Protein AF-A0A962JWE9-F1 (afdb_monomer_lite)

Secondary structure (DSSP, 8-state):
-PPPHHHHHHHHHHHHHHHHTT---------------GGG----TT--TTSS---SEEEEEEE---TT---EEEEEEEEEE-TTSHHHHTT--TT-

Structure (mmCIF, N/CA/C/O backbone):
data_AF-A0A962JWE9-F1
#
_entry.id   AF-A0A962JWE9-F1
#
loop_
_atom_site.group_PDB
_atom_site.id
_atom_site.type_symbol
_atom_site.label_atom_id
_atom_site.label_alt_id
_atom_site.label_comp_id
_atom_site.label_asym_id
_atom_site.label_entity_id
_atom_site.label_seq_id
_atom_site.pdbx_PDB_ins_code
_atom_site.Cartn_x
_atom_site.Cartn_y
_atom_site.Cartn_z
_atom_site.occupancy
_atom_site.B_iso_or_equiv
_atom_site.auth_seq_id
_atom_site.auth_comp_id
_atom_site.auth_asym_id
_atom_site.auth_atom_id
_atom_site.pdbx_PDB_model_num
ATOM 1 N N . MET A 1 1 ? -12.999 -2.633 65.461 1.00 50.31 1 MET A N 1
ATOM 2 C CA . MET A 1 1 ? -12.408 -3.667 64.579 1.00 50.31 1 MET A CA 1
ATOM 3 C C . MET A 1 1 ? -11.434 -2.975 63.627 1.00 50.31 1 MET A C 1
ATOM 5 O O . MET A 1 1 ? -11.865 -2.118 62.869 1.00 50.31 1 MET A O 1
ATOM 9 N N . LYS A 1 2 ? -10.120 -3.224 63.746 1.00 54.03 2 LYS A N 1
ATOM 10 C CA . LYS A 1 2 ? -9.085 -2.610 62.887 1.00 54.03 2 LYS A CA 1
ATOM 11 C C . LYS A 1 2 ? -8.938 -3.465 61.617 1.00 54.03 2 LYS A C 1
ATOM 13 O O . LYS A 1 2 ? -8.748 -4.669 61.763 1.00 54.03 2 LYS A O 1
ATOM 18 N N . PRO A 1 3 ? -9.036 -2.901 60.401 1.00 61.16 3 PRO A N 1
ATOM 19 C CA . PRO A 1 3 ? -8.882 -3.686 59.180 1.00 61.16 3 PRO A CA 1
ATOM 20 C C . PRO A 1 3 ? -7.443 -4.202 59.058 1.00 61.16 3 PRO A C 1
ATOM 22 O O . PRO A 1 3 ? -6.489 -3.454 59.286 1.00 61.16 3 PRO A O 1
ATOM 25 N N . HIS A 1 4 ? -7.298 -5.483 58.710 1.00 67.81 4 HIS A N 1
ATOM 26 C CA . HIS A 1 4 ? -6.002 -6.138 58.547 1.00 67.81 4 HIS A CA 1
ATOM 27 C C . HIS A 1 4 ? -5.187 -5.493 57.407 1.00 67.81 4 HIS A C 1
ATOM 29 O O . HIS A 1 4 ? -5.750 -5.135 56.369 1.00 67.81 4 HIS A O 1
ATOM 35 N N . PRO A 1 5 ? -3.857 -5.357 57.565 1.00 72.62 5 PRO A N 1
ATOM 36 C CA . PRO A 1 5 ? -2.992 -4.686 56.588 1.00 72.62 5 PRO A CA 1
ATOM 37 C C . PRO A 1 5 ? -2.999 -5.372 55.212 1.00 72.62 5 PRO A C 1
ATOM 39 O O . PRO A 1 5 ? -2.873 -4.705 54.188 1.00 72.62 5 PRO A O 1
ATOM 42 N N . THR A 1 6 ? -3.241 -6.683 55.176 1.00 73.25 6 THR A N 1
ATOM 43 C CA . THR A 1 6 ? -3.365 -7.490 53.953 1.00 73.25 6 THR A CA 1
ATOM 44 C C . THR A 1 6 ? -4.586 -7.115 53.112 1.00 73.25 6 THR A C 1
ATOM 46 O O . THR A 1 6 ? -4.492 -7.050 51.889 1.00 73.25 6 THR A O 1
ATOM 49 N N . ALA A 1 7 ? -5.713 -6.781 53.747 1.00 76.50 7 ALA A N 1
ATOM 50 C CA . ALA A 1 7 ? -6.926 -6.360 53.047 1.00 76.50 7 ALA A CA 1
ATOM 51 C C . ALA A 1 7 ? -6.751 -4.994 52.363 1.00 76.50 7 ALA A C 1
ATOM 53 O O . ALA A 1 7 ? -7.278 -4.768 51.276 1.00 76.50 7 ALA A O 1
ATOM 54 N N . ARG A 1 8 ? -5.964 -4.093 52.968 1.00 77.50 8 ARG A N 1
ATOM 55 C CA . ARG A 1 8 ? -5.652 -2.775 52.391 1.00 77.50 8 ARG A CA 1
ATOM 56 C C . ARG A 1 8 ? -4.750 -2.887 51.167 1.00 77.50 8 ARG A C 1
ATOM 58 O O . ARG A 1 8 ? -5.007 -2.217 50.174 1.00 77.50 8 ARG A O 1
ATOM 65 N N . LEU A 1 9 ? -3.740 -3.756 51.228 1.00 83.69 9 LEU A N 1
ATOM 66 C CA . LEU A 1 9 ? -2.838 -4.009 50.104 1.00 83.69 9 LEU A CA 1
ATOM 67 C C . LEU A 1 9 ? -3.593 -4.616 48.914 1.00 83.69 9 LEU A C 1
ATOM 69 O O . LEU A 1 9 ? -3.435 -4.157 47.789 1.00 83.69 9 LEU A O 1
ATOM 73 N N . CYS A 1 10 ? -4.463 -5.596 49.179 1.00 83.88 10 CYS A N 1
ATOM 74 C CA . CYS A 1 10 ? -5.263 -6.252 48.145 1.00 83.88 10 CYS A CA 1
ATOM 75 C C . CYS A 1 10 ? -6.223 -5.265 47.453 1.00 83.88 10 CYS A C 1
ATOM 77 O O . CYS A 1 10 ? -6.324 -5.236 46.229 1.00 83.88 10 CYS A O 1
ATOM 79 N N . CYS A 1 11 ? -6.860 -4.387 48.234 1.00 84.88 11 CYS A N 1
ATOM 80 C CA . CYS A 1 11 ? -7.755 -3.355 47.710 1.00 84.88 11 CYS A CA 1
ATOM 81 C C . CYS A 1 11 ? -7.008 -2.322 46.843 1.00 84.88 11 CYS A C 1
ATOM 83 O O . CYS A 1 11 ? -7.493 -1.941 45.780 1.00 84.88 11 CYS A O 1
ATOM 85 N N . LEU A 1 12 ? -5.799 -1.915 47.251 1.00 86.94 12 LEU A N 1
ATOM 86 C CA . LEU A 1 12 ? -4.964 -0.984 46.483 1.00 86.94 12 LEU A CA 1
ATOM 87 C C . LEU A 1 12 ? -4.544 -1.573 45.125 1.00 86.94 12 LEU A C 1
ATOM 89 O O . LEU A 1 12 ? -4.520 -0.870 44.117 1.00 86.94 12 LEU A O 1
ATOM 93 N N . LEU A 1 13 ? -4.241 -2.872 45.103 1.00 87.19 13 LEU A N 1
ATOM 94 C CA . LEU A 1 13 ? -3.791 -3.594 43.913 1.00 87.19 13 LEU A CA 1
ATOM 95 C C . LEU A 1 13 ? -4.929 -3.772 42.895 1.00 87.19 13 LEU A C 1
ATOM 97 O O . LEU A 1 13 ? -4.723 -3.580 41.698 1.00 87.19 13 LEU A O 1
ATOM 101 N N . LEU A 1 14 ? -6.147 -4.040 43.378 1.00 86.31 14 LEU A N 1
ATOM 102 C CA . LEU A 1 14 ? -7.363 -4.069 42.557 1.00 86.31 14 LEU A CA 1
ATOM 103 C C . LEU A 1 14 ? -7.685 -2.693 41.955 1.00 86.31 14 LEU A C 1
ATOM 105 O O . LEU A 1 14 ? -8.037 -2.602 40.779 1.00 86.31 14 LEU A O 1
ATOM 109 N N . LEU A 1 15 ? -7.508 -1.618 42.730 1.00 85.88 15 LEU A N 1
ATOM 110 C CA . LEU A 1 15 ? -7.705 -0.253 42.240 1.00 85.88 15 LEU A CA 1
ATOM 111 C C . LEU A 1 15 ? -6.695 0.097 41.135 1.00 85.88 15 LEU A C 1
ATOM 113 O O . LEU A 1 15 ? -7.077 0.629 40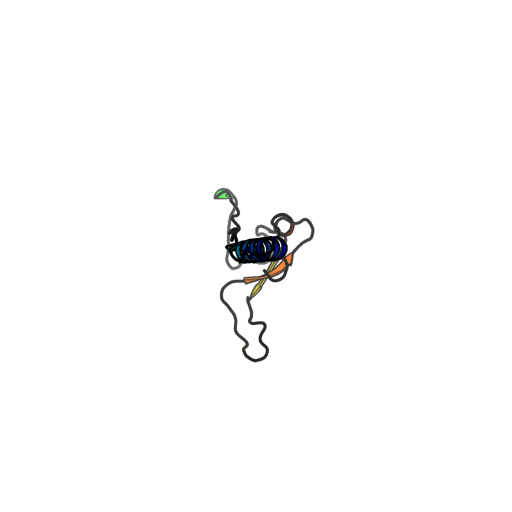.096 1.00 85.88 15 LEU A O 1
ATOM 117 N N . ALA A 1 16 ? -5.420 -0.254 41.326 1.00 84.38 16 ALA A N 1
ATOM 118 C CA . ALA A 1 16 ? -4.368 -0.014 40.340 1.00 84.38 16 ALA A CA 1
ATOM 119 C C . ALA A 1 16 ? -4.615 -0.776 39.026 1.00 84.38 16 ALA A C 1
ATOM 121 O O . ALA A 1 16 ? -4.447 -0.203 37.951 1.00 84.38 16 ALA A O 1
ATOM 122 N N . ALA A 1 17 ? -5.080 -2.029 39.101 1.00 83.31 17 ALA A N 1
ATOM 123 C CA . ALA A 1 17 ? -5.418 -2.833 37.926 1.00 83.31 17 ALA A CA 1
ATOM 124 C C . ALA A 1 17 ? -6.543 -2.206 37.079 1.00 83.31 17 ALA A C 1
ATOM 126 O O . ALA A 1 17 ? -6.474 -2.232 35.853 1.00 83.31 17 ALA A O 1
ATOM 127 N N . SER A 1 18 ? -7.540 -1.583 37.719 1.00 80.69 18 SER A N 1
ATOM 128 C CA . SER A 1 18 ? -8.658 -0.932 37.016 1.00 80.69 18 SER A CA 1
ATOM 129 C C . SER A 1 18 ? -8.259 0.326 36.229 1.00 80.69 18 SER A C 1
ATOM 131 O O . SER A 1 18 ? -8.898 0.666 35.234 1.00 80.69 18 SER A O 1
ATOM 133 N N . LEU A 1 19 ? -7.169 0.996 36.625 1.00 77.12 19 LEU A N 1
ATOM 134 C CA . LEU A 1 19 ? -6.666 2.192 35.941 1.00 77.12 19 LEU A CA 1
ATOM 135 C C . LEU A 1 19 ? -5.949 1.856 34.623 1.00 77.12 19 LEU A C 1
ATOM 137 O O . LEU A 1 19 ? -5.957 2.667 33.701 1.00 77.12 19 LEU A O 1
ATOM 141 N N . LEU A 1 20 ? -5.373 0.654 34.503 1.00 77.12 20 LEU A N 1
ATOM 142 C CA . LEU A 1 20 ? -4.699 0.189 33.282 1.00 77.12 20 LEU A CA 1
ATOM 143 C C . LEU A 1 20 ? -5.685 -0.110 32.140 1.00 77.12 20 LEU A C 1
ATOM 145 O O . LEU A 1 20 ? -5.337 0.045 30.973 1.00 77.12 20 LEU A O 1
ATOM 149 N N . SER A 1 21 ? -6.924 -0.493 32.461 1.00 71.56 21 SER A N 1
ATOM 150 C CA . SER A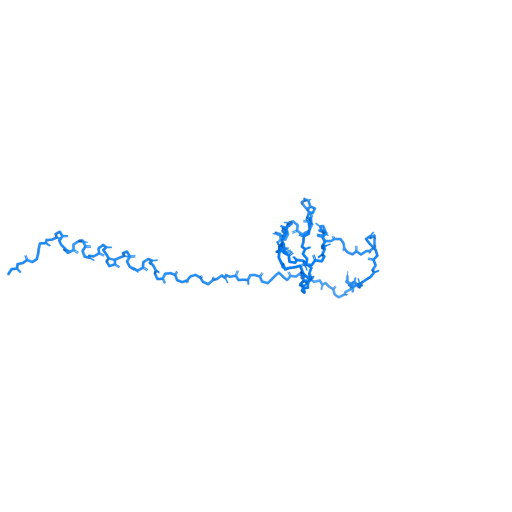 1 21 ? -7.975 -0.794 31.476 1.00 71.56 21 SER A CA 1
ATOM 151 C C . SER A 1 21 ? -8.634 0.439 30.842 1.00 71.56 21 SER A C 1
ATOM 153 O O . SER A 1 21 ? -9.417 0.288 29.910 1.00 71.56 21 SER A O 1
ATOM 155 N N . CYS A 1 22 ? -8.319 1.650 31.309 1.00 69.56 22 CYS A N 1
ATOM 156 C CA . CYS A 1 22 ? -8.896 2.900 30.796 1.00 69.56 22 CYS A CA 1
ATOM 157 C C . CYS A 1 22 ? -8.038 3.586 29.719 1.00 69.56 22 CYS A C 1
ATOM 159 O O . CYS A 1 22 ? -8.327 4.720 29.334 1.00 69.56 22 CYS A O 1
ATOM 161 N N . VAL A 1 23 ? -6.987 2.931 29.220 1.00 78.06 23 VAL A N 1
ATOM 162 C CA . VAL A 1 23 ? -6.228 3.440 28.072 1.00 78.06 23 VAL A CA 1
ATOM 163 C C . VAL A 1 23 ? -7.067 3.271 26.805 1.00 78.06 23 VAL A C 1
ATOM 165 O O . VAL A 1 23 ? -7.143 2.199 26.212 1.00 78.06 23 VAL A O 1
ATOM 168 N N . SER A 1 24 ? -7.712 4.361 26.393 1.00 75.50 24 SER A N 1
ATOM 169 C CA . SER A 1 24 ? -8.280 4.504 25.055 1.00 75.50 24 SER A CA 1
ATOM 170 C C . SER A 1 24 ? -7.166 4.961 24.121 1.00 75.50 24 SER A C 1
ATOM 172 O O . SER A 1 24 ? -6.673 6.083 24.234 1.00 75.50 24 SER A O 1
ATOM 174 N N . SER A 1 25 ? -6.712 4.072 23.243 1.00 74.12 25 SER A N 1
ATOM 175 C CA . SER A 1 25 ? -5.802 4.433 22.156 1.00 74.12 25 SER A CA 1
ATOM 176 C C . SER A 1 25 ? -6.626 4.633 20.893 1.00 74.12 25 SER A C 1
ATOM 178 O O . SER A 1 25 ? -7.171 3.671 20.355 1.00 74.12 25 SER A O 1
ATOM 180 N N . GLU A 1 26 ? -6.731 5.871 20.416 1.00 76.19 26 GLU A N 1
ATOM 181 C CA . GLU A 1 26 ? -7.276 6.119 19.083 1.00 76.19 26 GLU A CA 1
ATOM 182 C C . GLU A 1 26 ? -6.255 5.676 18.020 1.00 76.19 26 GLU A C 1
ATOM 184 O O . GLU A 1 26 ? -5.054 5.942 18.168 1.00 76.19 26 GLU A O 1
ATOM 189 N N . PRO A 1 27 ? -6.688 5.000 16.940 1.00 65.31 27 PRO A N 1
ATOM 190 C CA . PRO A 1 27 ? -5.797 4.657 15.845 1.00 65.31 27 PRO A CA 1
ATOM 191 C C . PRO A 1 27 ? -5.299 5.944 15.186 1.00 65.31 27 PRO A C 1
ATOM 193 O O . PRO A 1 27 ? -6.079 6.715 14.629 1.00 65.31 27 PRO A O 1
ATOM 196 N N . ARG A 1 28 ? -3.985 6.178 15.215 1.00 71.12 28 ARG A N 1
ATOM 197 C CA . ARG A 1 28 ? -3.378 7.270 14.455 1.00 71.12 28 ARG A CA 1
ATOM 198 C C . ARG A 1 28 ? -3.397 6.904 12.973 1.00 71.12 28 ARG A C 1
ATOM 200 O O . ARG A 1 28 ? -2.525 6.182 12.497 1.00 71.12 28 ARG A O 1
ATOM 207 N N . THR A 1 29 ? -4.387 7.402 12.245 1.00 60.09 29 THR A N 1
ATOM 208 C CA . THR A 1 29 ? -4.469 7.276 10.789 1.00 60.09 29 THR A CA 1
ATOM 209 C C . THR A 1 29 ? -3.491 8.250 10.134 1.00 60.09 29 THR A C 1
ATOM 211 O O . THR A 1 29 ? -3.693 9.462 10.095 1.00 60.09 29 THR A O 1
ATOM 214 N N . LEU A 1 30 ? -2.375 7.718 9.639 1.00 60.44 30 LEU A N 1
ATOM 215 C CA . LEU A 1 30 ? -1.471 8.447 8.756 1.00 60.44 30 LEU A CA 1
ATOM 216 C C . LEU A 1 30 ? -2.086 8.425 7.358 1.00 60.44 30 LEU A C 1
ATOM 218 O O . LEU A 1 30 ? -2.082 7.389 6.703 1.00 60.44 30 LEU A O 1
ATOM 222 N N . VAL A 1 31 ? -2.641 9.554 6.913 1.00 63.94 31 VAL A N 1
ATOM 223 C CA . VAL A 1 31 ? -3.039 9.708 5.510 1.00 63.94 31 VAL A CA 1
ATOM 224 C C . VAL A 1 31 ? -1.750 9.727 4.684 1.00 63.94 31 VAL A C 1
ATOM 226 O O . VAL A 1 31 ? -0.933 10.633 4.887 1.00 63.94 31 VAL A O 1
ATOM 229 N N . PRO A 1 32 ? -1.513 8.748 3.793 1.00 55.09 32 PRO A N 1
ATOM 230 C CA . PRO A 1 32 ? -0.329 8.765 2.953 1.00 55.09 32 PRO A CA 1
ATOM 231 C C . PRO A 1 32 ? -0.409 9.997 2.049 1.00 55.09 32 PRO A C 1
ATOM 233 O O . PRO A 1 32 ? -1.330 10.138 1.248 1.00 55.09 32 PRO A O 1
ATOM 236 N N . SER A 1 33 ? 0.541 10.917 2.208 1.00 69.50 33 SER A N 1
ATOM 237 C CA . SER A 1 33 ? 0.683 12.072 1.326 1.00 69.50 33 SER A CA 1
ATOM 238 C C . SER A 1 33 ? 1.983 11.931 0.553 1.00 69.50 33 SER A C 1
ATOM 240 O O . SER A 1 33 ? 3.041 11.672 1.122 1.00 69.50 33 SER A O 1
ATOM 242 N N . ILE A 1 34 ? 1.884 12.060 -0.764 1.00 65.12 34 ILE A N 1
ATOM 243 C CA . ILE A 1 34 ? 3.032 12.093 -1.660 1.00 65.12 34 ILE A CA 1
ATOM 244 C C . ILE A 1 34 ? 3.060 13.509 -2.228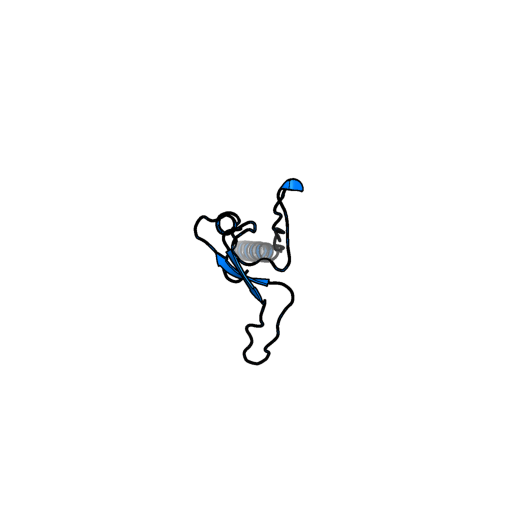 1.00 65.12 34 ILE A C 1
ATOM 246 O O . ILE A 1 34 ? 2.200 13.885 -3.021 1.00 65.12 34 ILE A O 1
ATOM 250 N N . THR A 1 35 ? 4.010 14.324 -1.773 1.00 72.50 35 THR A N 1
ATOM 251 C CA . THR A 1 35 ? 4.229 15.673 -2.305 1.00 72.50 35 THR A CA 1
ATOM 252 C C . THR A 1 35 ? 4.919 15.569 -3.659 1.00 72.50 35 THR A C 1
ATOM 254 O O . THR A 1 35 ? 6.058 15.107 -3.729 1.00 72.50 35 THR A O 1
ATOM 257 N N . LEU A 1 36 ? 4.239 15.991 -4.724 1.00 61.00 36 LEU A N 1
ATOM 258 C CA . LEU A 1 36 ? 4.771 15.993 -6.087 1.00 61.00 36 LEU A CA 1
ATOM 259 C C . LEU A 1 36 ? 4.766 17.418 -6.641 1.00 61.00 36 LEU A C 1
ATOM 261 O O . LEU A 1 36 ? 3.811 18.165 -6.417 1.00 61.00 36 LEU A O 1
ATOM 265 N N . SER A 1 37 ? 5.827 17.790 -7.360 1.00 70.75 37 SER A N 1
ATOM 266 C CA . SER A 1 37 ? 5.856 19.054 -8.098 1.00 70.75 37 SER A CA 1
ATOM 267 C C . SER A 1 37 ? 4.831 19.030 -9.240 1.00 70.75 37 SER A C 1
ATOM 269 O O . SER A 1 37 ? 4.668 17.991 -9.885 1.00 70.75 37 SER A O 1
ATOM 271 N N . PRO A 1 38 ? 4.166 20.158 -9.545 1.00 62.78 38 PRO A N 1
ATOM 272 C CA . PRO A 1 38 ? 3.184 20.224 -10.626 1.00 62.78 38 PRO A CA 1
ATOM 273 C C . PRO A 1 38 ? 3.779 19.862 -11.993 1.00 62.78 38 PRO A C 1
ATOM 275 O O . PRO A 1 38 ? 3.087 19.293 -12.830 1.00 62.78 38 PRO A O 1
ATOM 278 N N . GLU A 1 39 ? 5.062 20.158 -12.220 1.00 68.88 39 GLU A N 1
ATOM 279 C CA . GLU A 1 39 ? 5.733 19.865 -13.488 1.00 68.88 39 GLU A CA 1
ATOM 280 C C . GLU A 1 39 ? 6.050 18.378 -13.735 1.00 68.88 39 GLU A C 1
ATOM 282 O O . GLU A 1 39 ? 6.385 18.018 -14.862 1.00 68.88 39 GLU A O 1
ATOM 287 N N . THR A 1 40 ? 5.955 17.500 -12.729 1.00 57.53 40 THR A N 1
ATOM 288 C CA . THR A 1 40 ? 6.380 16.092 -12.856 1.00 57.53 40 THR A CA 1
ATOM 289 C C . THR A 1 40 ? 5.233 15.091 -12.986 1.00 57.53 40 THR A C 1
ATOM 291 O O . THR A 1 40 ? 5.497 13.894 -13.088 1.00 57.53 40 THR A O 1
ATOM 294 N N . VAL A 1 41 ? 3.969 15.534 -13.008 1.00 52.38 41 VAL A N 1
ATOM 295 C CA . VAL A 1 41 ? 2.808 14.641 -12.865 1.00 52.38 41 VAL A CA 1
ATOM 296 C C . VAL A 1 41 ? 1.803 14.789 -14.006 1.00 52.38 41 VAL A C 1
ATOM 298 O O . VAL A 1 41 ? 1.097 15.785 -14.114 1.00 52.38 41 VAL A O 1
ATOM 301 N N . SER A 1 42 ? 1.668 13.727 -14.804 1.00 59.31 42 SER A N 1
ATOM 302 C CA . SER A 1 42 ? 0.510 13.489 -15.672 1.00 59.31 42 SER A CA 1
ATOM 303 C C . SER A 1 42 ? -0.191 12.214 -15.203 1.00 59.31 42 SER A C 1
ATOM 305 O O . SER A 1 42 ? 0.278 11.105 -15.459 1.00 59.31 42 SER A O 1
ATOM 307 N N . LEU A 1 43 ? -1.287 12.365 -14.452 1.00 57.81 43 LEU A N 1
ATOM 308 C CA . LEU A 1 43 ? -2.150 11.253 -14.039 1.00 57.81 43 LEU A CA 1
ATOM 309 C C . LEU A 1 43 ? -3.203 11.040 -15.133 1.00 57.81 43 LEU A C 1
ATOM 311 O O . LEU A 1 43 ? -4.313 11.561 -15.056 1.00 57.81 43 LEU A O 1
ATOM 315 N N . SER A 1 44 ? -2.825 10.337 -16.200 1.00 56.19 44 SER A N 1
ATOM 316 C CA . SER A 1 44 ? -3.755 9.959 -17.266 1.00 56.19 44 SER A CA 1
ATOM 317 C C . SER A 1 44 ? -4.491 8.672 -16.889 1.00 56.19 44 SER A C 1
ATOM 319 O O . SER A 1 44 ? -3.859 7.670 -16.561 1.00 56.19 44 SER A O 1
ATOM 321 N N . ASN A 1 45 ? -5.823 8.674 -16.979 1.00 53.50 45 ASN A N 1
ATOM 322 C CA . ASN A 1 45 ? -6.683 7.525 -16.660 1.00 53.50 45 ASN A CA 1
ATOM 323 C C . ASN A 1 45 ? -6.614 6.373 -17.690 1.00 53.50 45 ASN A C 1
ATOM 325 O O . ASN A 1 45 ? -7.474 5.494 -17.661 1.00 53.50 45 ASN A O 1
ATOM 329 N N . GLY A 1 46 ? -5.654 6.363 -18.624 1.00 52.94 46 GLY A N 1
ATOM 330 C CA . GLY A 1 46 ? -5.708 5.420 -19.748 1.00 52.94 46 GLY A CA 1
ATOM 331 C C . GLY A 1 46 ? -4.431 5.150 -20.542 1.00 52.94 46 GLY A C 1
ATOM 332 O O . GLY A 1 46 ? -4.552 4.581 -21.621 1.00 52.94 46 GLY A O 1
ATOM 333 N N . GLU A 1 47 ? -3.235 5.514 -20.066 1.00 49.03 47 GLU 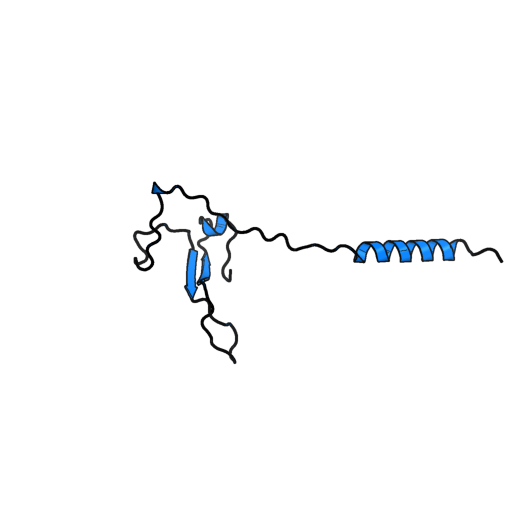A N 1
ATOM 334 C CA . GLU A 1 47 ? -1.998 5.119 -20.765 1.00 49.03 47 GLU A CA 1
ATOM 335 C C . GLU A 1 47 ? -1.512 3.727 -20.312 1.00 49.03 47 GLU A C 1
ATOM 337 O O . GLU A 1 47 ? -1.478 3.454 -19.107 1.00 49.03 47 GLU A O 1
ATOM 342 N N . PRO A 1 48 ? -1.130 2.831 -21.243 1.00 51.00 48 PRO A N 1
ATOM 343 C CA . PRO A 1 48 ? -0.590 1.523 -20.910 1.00 51.00 48 PRO A CA 1
ATOM 344 C C . PRO A 1 48 ? 0.729 1.640 -20.134 1.00 51.00 48 PRO A C 1
ATOM 346 O O . PRO A 1 48 ? 1.504 2.586 -20.287 1.00 51.00 48 PRO A O 1
ATOM 349 N N . VAL A 1 49 ? 0.982 0.631 -19.296 1.00 53.06 49 VAL A N 1
ATOM 350 C CA . VAL A 1 49 ? 2.216 0.441 -18.522 1.00 53.06 49 VAL A CA 1
ATOM 351 C C . VAL A 1 49 ? 3.426 0.576 -19.454 1.00 53.06 49 VAL A C 1
ATOM 353 O O . VAL A 1 49 ? 3.735 -0.342 -20.209 1.00 53.06 49 VAL A O 1
ATOM 356 N N . GLY A 1 50 ? 4.101 1.725 -19.431 1.00 52.19 50 GLY A N 1
ATOM 357 C CA . GLY A 1 50 ? 5.274 1.937 -20.280 1.00 52.19 50 GLY A CA 1
ATOM 358 C C . GLY A 1 50 ? 5.862 3.346 -20.264 1.00 52.19 50 GLY A C 1
ATOM 359 O O . GLY A 1 50 ? 7.082 3.468 -20.261 1.00 52.19 50 GLY A O 1
ATOM 360 N N . ALA A 1 51 ? 5.034 4.396 -20.200 1.00 55.00 51 ALA A N 1
ATOM 361 C CA . ALA A 1 51 ? 5.511 5.790 -20.241 1.00 55.00 51 ALA A CA 1
ATOM 362 C C . ALA A 1 51 ? 5.125 6.648 -19.016 1.00 55.00 51 ALA A C 1
ATOM 364 O O . ALA A 1 51 ? 5.578 7.784 -18.889 1.00 55.00 51 ALA A O 1
ATOM 365 N N . GLY A 1 52 ? 4.298 6.117 -18.109 1.00 62.28 52 GLY A N 1
ATOM 366 C CA . GLY A 1 52 ? 3.885 6.795 -16.877 1.00 62.28 52 GLY A CA 1
ATOM 367 C C . GLY A 1 52 ? 4.859 6.602 -15.709 1.00 62.28 52 GLY A C 1
ATOM 368 O O . GLY A 1 52 ? 5.673 5.678 -15.696 1.00 62.28 52 GLY A O 1
ATOM 369 N N . LEU A 1 53 ? 4.740 7.470 -14.698 1.00 71.19 53 LEU A N 1
ATOM 370 C CA . LEU A 1 53 ? 5.453 7.356 -13.422 1.00 71.19 53 LEU A CA 1
ATOM 371 C C . LEU A 1 53 ? 5.250 5.957 -12.817 1.00 71.19 53 LEU A C 1
ATOM 373 O O . LEU A 1 53 ? 4.122 5.544 -12.549 1.00 71.19 53 LEU A O 1
ATOM 377 N N . ASN A 1 54 ? 6.344 5.232 -12.584 1.00 81.62 54 ASN A N 1
ATOM 378 C CA . ASN A 1 54 ? 6.299 3.912 -11.965 1.00 81.62 54 ASN A CA 1
ATOM 379 C C . ASN A 1 54 ? 6.536 4.027 -10.454 1.00 81.62 54 ASN A C 1
ATOM 381 O O . ASN A 1 54 ? 7.658 4.256 -10.006 1.00 81.62 54 ASN A O 1
ATOM 385 N N . PHE A 1 55 ? 5.483 3.820 -9.664 1.00 86.00 55 PHE A N 1
ATOM 386 C CA . PHE A 1 55 ? 5.553 3.834 -8.198 1.00 86.00 55 PHE A CA 1
ATOM 387 C C . PHE A 1 55 ? 6.126 2.540 -7.596 1.00 86.00 55 PHE A C 1
ATOM 389 O O . PHE A 1 55 ? 6.260 2.425 -6.380 1.00 86.00 55 PHE A O 1
ATOM 396 N N . GLY A 1 56 ? 6.481 1.552 -8.421 1.00 90.81 56 GLY A N 1
ATOM 397 C CA . GLY A 1 56 ? 6.951 0.250 -7.958 1.00 90.81 56 GLY A CA 1
ATOM 398 C C . GLY A 1 56 ? 5.838 -0.581 -7.322 1.00 90.81 56 GLY A C 1
ATOM 399 O O . GLY A 1 56 ? 6.097 -1.308 -6.369 1.00 90.81 56 GLY A O 1
ATOM 400 N N . MET A 1 57 ? 4.602 -0.455 -7.811 1.00 90.94 57 MET A N 1
ATOM 401 C CA . MET A 1 57 ? 3.465 -1.282 -7.402 1.00 90.94 57 MET A CA 1
ATOM 402 C C . MET A 1 57 ? 2.498 -1.508 -8.565 1.00 90.94 57 MET A C 1
ATOM 404 O O . MET A 1 57 ? 2.399 -0.672 -9.462 1.00 90.94 57 MET A O 1
ATOM 408 N N . SER A 1 58 ? 1.766 -2.620 -8.522 1.00 91.38 58 SER A N 1
ATOM 409 C CA . SER A 1 58 ? 0.614 -2.873 -9.388 1.00 91.38 58 SER A CA 1
ATOM 410 C C . SER A 1 58 ? -0.662 -2.727 -8.579 1.00 91.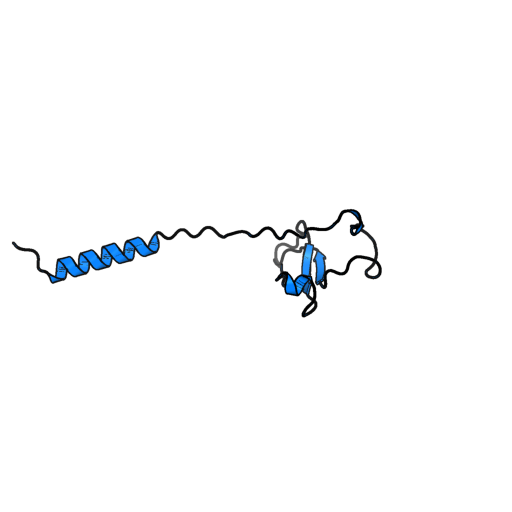38 58 SER A C 1
ATOM 412 O O . SER A 1 58 ? -0.789 -3.304 -7.496 1.00 91.38 58 SER A O 1
ATOM 414 N N . THR A 1 59 ? -1.639 -2.030 -9.141 1.00 90.44 59 THR A N 1
ATOM 415 C CA . THR A 1 59 ? -2.993 -1.952 -8.596 1.00 90.44 59 THR A CA 1
ATOM 416 C C . THR A 1 59 ? -3.952 -2.773 -9.452 1.00 90.44 59 THR A C 1
ATOM 418 O O . THR A 1 59 ? -3.670 -3.094 -10.606 1.00 90.44 59 THR A O 1
ATOM 421 N N . GLY A 1 60 ? -5.074 -3.169 -8.865 1.00 88.50 60 GLY A N 1
ATOM 422 C CA . GLY A 1 60 ? -6.198 -3.770 -9.573 1.00 88.50 60 GLY A CA 1
ATOM 423 C C . GLY A 1 60 ? -7.511 -3.218 -9.039 1.00 88.50 60 GLY A C 1
ATOM 424 O O . GLY A 1 60 ? -7.516 -2.441 -8.081 1.00 88.50 60 GLY A O 1
ATOM 425 N N . LEU A 1 61 ? -8.625 -3.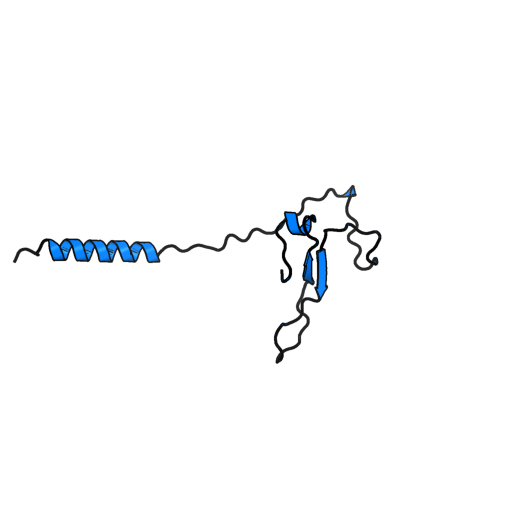641 -9.633 1.00 90.81 61 LEU A N 1
ATOM 426 C CA . LEU A 1 61 ? -9.947 -3.307 -9.108 1.00 90.81 61 LEU A CA 1
ATOM 427 C C . LEU A 1 61 ? -10.053 -3.744 -7.644 1.00 90.81 61 LEU A C 1
ATOM 429 O O . LEU A 1 61 ? -9.534 -4.801 -7.260 1.00 90.81 61 LEU A O 1
ATOM 433 N N . ASN A 1 62 ? -10.695 -2.904 -6.836 1.00 91.88 62 ASN A N 1
ATOM 434 C CA . ASN A 1 62 ? -11.060 -3.263 -5.480 1.00 91.88 62 ASN A CA 1
ATOM 435 C C . ASN A 1 62 ? -12.309 -4.145 -5.550 1.00 91.88 62 ASN A C 1
ATOM 437 O O . ASN A 1 62 ? -13.376 -3.694 -5.952 1.00 91.88 62 ASN A O 1
ATOM 441 N N . GLU A 1 63 ? -12.166 -5.421 -5.225 1.00 90.44 63 GLU A N 1
ATOM 442 C CA . GLU A 1 63 ? -13.235 -6.411 -5.324 1.00 90.44 63 GLU A CA 1
ATOM 443 C C . GLU A 1 63 ? -13.544 -6.947 -3.931 1.00 90.44 63 GLU A C 1
ATOM 445 O O . GLU A 1 63 ? -12.651 -7.102 -3.095 1.00 90.44 63 GLU A O 1
ATOM 450 N N . SER A 1 64 ? -14.819 -7.236 -3.689 1.00 89.31 64 SER A N 1
ATOM 451 C CA . SER A 1 64 ? -15.263 -7.933 -2.488 1.00 89.31 64 SER A CA 1
ATOM 452 C C . SER A 1 64 ? -14.595 -9.306 -2.386 1.00 89.31 64 SER A C 1
ATOM 454 O O . SER A 1 64 ? -14.626 -10.088 -3.333 1.00 89.31 64 SER A O 1
ATOM 456 N N . ASP A 1 65 ? -14.059 -9.621 -1.208 1.00 86.25 65 ASP A N 1
ATOM 457 C CA . ASP A 1 65 ? -13.486 -10.939 -0.883 1.00 86.25 65 ASP A CA 1
ATOM 458 C C . ASP A 1 65 ? -14.570 -11.965 -0.471 1.00 86.25 65 ASP A C 1
ATOM 460 O O . ASP A 1 65 ? -14.292 -13.080 -0.037 1.00 86.25 65 ASP A O 1
ATOM 464 N N . SER A 1 66 ? -15.852 -11.588 -0.557 1.00 88.00 66 SER A N 1
ATOM 465 C CA . SER A 1 66 ? -16.970 -12.456 -0.175 1.00 88.00 66 SER A CA 1
ATOM 466 C C . SER A 1 66 ? -17.430 -13.331 -1.338 1.00 88.00 66 SER A C 1
ATOM 468 O O . SER A 1 66 ? -17.935 -12.832 -2.340 1.00 88.00 66 SER A O 1
ATOM 470 N N . LEU A 1 67 ? -17.394 -14.653 -1.147 1.00 86.75 67 LEU A N 1
ATOM 471 C CA . LEU A 1 67 ? -17.932 -15.624 -2.113 1.00 86.75 67 LEU A CA 1
ATOM 472 C C . LEU A 1 67 ? -19.458 -15.536 -2.285 1.00 86.75 67 LEU A C 1
ATOM 474 O O . LEU A 1 67 ? -19.992 -15.946 -3.310 1.00 86.75 67 LEU A O 1
ATOM 478 N N . SER A 1 68 ? -20.166 -15.016 -1.282 1.00 90.31 68 SER A N 1
ATOM 479 C CA . SER A 1 68 ? -21.623 -14.837 -1.299 1.00 90.31 68 SER A CA 1
ATOM 480 C C . SER A 1 68 ? -22.069 -13.466 -1.811 1.00 90.31 68 SER A C 1
ATOM 482 O O . SER A 1 68 ? -23.258 -13.274 -2.058 1.00 90.31 68 SER A O 1
ATOM 484 N N . ASN A 1 69 ? -21.149 -12.509 -1.956 1.00 83.00 69 ASN A N 1
ATOM 485 C CA . ASN A 1 69 ? -21.465 -11.146 -2.369 1.00 83.00 69 ASN A CA 1
ATOM 486 C C . ASN A 1 69 ? -20.321 -10.563 -3.207 1.00 83.00 69 ASN A C 1
ATOM 488 O O . ASN A 1 69 ? -19.409 -9.920 -2.681 1.00 83.00 69 ASN A O 1
ATOM 492 N N . ILE A 1 70 ? -20.380 -10.819 -4.514 1.00 88.12 70 ILE A N 1
ATOM 493 C CA . ILE A 1 70 ? -19.394 -10.357 -5.492 1.00 88.12 70 ILE A CA 1
ATOM 494 C C . ILE A 1 70 ? -19.771 -8.937 -5.917 1.00 88.12 70 ILE A C 1
ATOM 496 O O . ILE A 1 70 ? -20.791 -8.723 -6.570 1.00 88.12 70 ILE A O 1
ATOM 500 N N . ALA A 1 71 ? -18.938 -7.968 -5.549 1.00 89.38 71 ALA A N 1
ATOM 501 C CA . ALA A 1 71 ? -19.121 -6.566 -5.901 1.00 89.38 71 ALA A CA 1
ATOM 502 C C . ALA A 1 71 ? -17.768 -5.901 -6.168 1.00 89.38 71 ALA A C 1
ATOM 504 O O . ALA A 1 71 ? -16.776 -6.221 -5.510 1.00 89.38 71 ALA A O 1
ATOM 505 N N . VAL A 1 72 ? -17.747 -4.952 -7.106 1.00 90.69 72 VAL A N 1
ATOM 506 C CA . VAL A 1 72 ? -16.615 -4.037 -7.298 1.00 90.69 72 VAL A CA 1
ATOM 507 C C . VAL A 1 72 ? -16.820 -2.852 -6.364 1.00 90.69 72 VAL A C 1
ATOM 509 O O . VAL A 1 72 ? -17.822 -2.141 -6.446 1.00 90.69 72 VAL A O 1
ATOM 512 N N . LEU A 1 73 ? -15.883 -2.675 -5.444 1.00 90.81 73 LEU A N 1
ATOM 513 C CA . LEU A 1 73 ? -15.863 -1.591 -4.480 1.00 90.81 73 LEU A CA 1
ATOM 514 C C . LEU A 1 73 ? -15.173 -0.361 -5.094 1.00 90.81 73 LEU A C 1
ATOM 516 O O . LEU A 1 73 ? -14.315 -0.501 -5.968 1.00 90.81 73 LEU A O 1
ATOM 520 N N . PRO A 1 74 ? -15.509 0.859 -4.642 1.00 88.69 74 PRO A N 1
ATOM 521 C CA . PRO A 1 74 ? -14.791 2.057 -5.056 1.00 88.69 74 PRO A CA 1
ATOM 522 C C . PRO A 1 74 ? -13.286 1.969 -4.762 1.00 88.69 74 PRO A C 1
ATOM 524 O O . PRO A 1 74 ? -12.860 1.384 -3.761 1.00 88.69 74 PRO A O 1
ATOM 527 N N . GLY A 1 75 ? -12.490 2.614 -5.614 1.00 90.31 75 GLY A N 1
ATOM 528 C CA . GLY A 1 75 ? -11.037 2.680 -5.481 1.00 90.31 75 GLY A CA 1
ATOM 529 C C . GLY A 1 75 ? -10.302 1.517 -6.148 1.00 90.31 75 GLY A C 1
ATOM 530 O O . GLY A 1 75 ? -10.828 0.829 -7.022 1.00 90.31 75 GLY A O 1
ATOM 531 N N . VAL A 1 76 ? -9.047 1.335 -5.749 1.00 91.38 76 VAL A N 1
ATOM 532 C CA . VAL A 1 76 ? -8.149 0.296 -6.264 1.00 91.38 76 VAL A CA 1
ATOM 533 C C . VAL A 1 76 ? -7.490 -0.423 -5.101 1.00 91.38 76 VAL A C 1
ATOM 535 O O . VAL A 1 76 ? -7.329 0.163 -4.035 1.00 91.38 76 VAL A O 1
ATOM 538 N N . ARG A 1 77 ? -7.099 -1.676 -5.322 1.00 92.06 77 ARG A N 1
ATOM 539 C CA . ARG A 1 77 ? -6.380 -2.489 -4.340 1.00 92.06 77 ARG A CA 1
ATOM 540 C C . ARG A 1 77 ? -4.967 -2.782 -4.821 1.00 92.06 77 ARG A C 1
ATOM 542 O O . ARG A 1 77 ? -4.774 -3.117 -5.995 1.00 92.06 77 ARG A O 1
ATOM 549 N N . VAL A 1 78 ? -3.982 -2.683 -3.936 1.00 94.06 78 VAL A N 1
ATOM 550 C CA . VAL A 1 78 ? -2.586 -3.008 -4.240 1.00 94.06 78 VAL A CA 1
ATOM 551 C C . VAL A 1 78 ? -2.452 -4.523 -4.396 1.00 94.06 78 VAL A C 1
ATOM 553 O O . VAL A 1 78 ? -2.737 -5.291 -3.478 1.00 94.06 78 VAL A O 1
ATOM 556 N N . ARG A 1 79 ? -2.019 -4.978 -5.575 1.00 93.50 79 ARG A N 1
ATOM 557 C CA . ARG A 1 79 ? -1.858 -6.408 -5.892 1.00 93.50 79 ARG A CA 1
ATOM 558 C C . ARG A 1 79 ? -0.434 -6.878 -5.648 1.00 93.50 79 ARG A C 1
ATOM 560 O O . ARG A 1 79 ? -0.228 -7.938 -5.067 1.00 93.50 79 ARG A O 1
ATOM 567 N N . THR A 1 80 ? 0.545 -6.085 -6.068 1.00 94.12 80 THR A N 1
ATOM 568 C CA . THR A 1 80 ? 1.964 -6.394 -5.885 1.00 94.12 80 THR A CA 1
ATOM 569 C C . THR A 1 80 ? 2.755 -5.124 -5.623 1.00 94.12 80 THR A C 1
ATOM 571 O O . THR A 1 80 ? 2.398 -4.045 -6.095 1.00 94.12 80 THR A O 1
ATOM 574 N N . VAL A 1 81 ? 3.847 -5.267 -4.876 1.00 94.19 81 VAL A N 1
ATOM 575 C CA . VAL A 1 81 ? 4.804 -4.196 -4.601 1.00 94.19 81 VAL A CA 1
ATOM 576 C C . VAL A 1 81 ? 6.190 -4.698 -4.982 1.00 94.19 81 VAL A C 1
ATOM 578 O O . VAL A 1 81 ? 6.596 -5.790 -4.584 1.00 94.19 81 VAL A O 1
ATOM 581 N N . THR A 1 82 ? 6.912 -3.907 -5.765 1.00 93.31 82 THR A N 1
ATOM 582 C CA . THR A 1 82 ? 8.288 -4.195 -6.161 1.00 93.31 82 THR A CA 1
ATOM 583 C C . THR A 1 82 ? 9.204 -4.056 -4.942 1.00 93.31 82 THR A C 1
ATOM 585 O O . THR A 1 82 ? 9.216 -2.989 -4.316 1.00 93.31 82 THR A O 1
ATOM 588 N N . PRO A 1 83 ? 10.003 -5.083 -4.596 1.00 92.19 83 PRO A N 1
ATOM 589 C CA . PRO A 1 83 ? 10.955 -5.000 -3.492 1.00 92.19 83 PRO A CA 1
ATOM 590 C C . PRO A 1 83 ? 11.901 -3.808 -3.655 1.00 92.19 83 PRO A C 1
ATOM 592 O O . PRO A 1 83 ? 12.408 -3.566 -4.748 1.00 92.19 83 PRO A O 1
ATOM 595 N N . ASN A 1 84 ? 12.139 -3.067 -2.569 1.00 90.31 84 ASN A N 1
ATOM 596 C CA . ASN A 1 84 ? 12.963 -1.847 -2.545 1.00 90.31 84 ASN A CA 1
ATOM 597 C C . ASN A 1 84 ? 12.505 -0.721 -3.501 1.00 90.31 84 ASN A C 1
ATOM 599 O O . ASN A 1 84 ? 13.235 0.249 -3.693 1.00 90.31 84 ASN A O 1
ATOM 603 N N . GLY A 1 85 ? 11.312 -0.826 -4.098 1.00 85.75 85 GLY A N 1
ATOM 604 C CA . GLY A 1 85 ? 10.711 0.230 -4.912 1.00 85.75 85 GLY A CA 1
ATOM 605 C C . GLY A 1 85 ? 10.107 1.353 -4.066 1.00 85.75 85 GLY A C 1
ATOM 606 O O . GLY A 1 85 ? 9.986 1.234 -2.847 1.00 85.75 85 GLY A O 1
ATOM 607 N N . ALA A 1 86 ? 9.675 2.439 -4.715 1.00 88.56 86 ALA A N 1
ATOM 608 C CA . ALA A 1 86 ? 9.117 3.606 -4.026 1.00 88.56 86 ALA A CA 1
ATOM 609 C C . ALA A 1 86 ? 7.926 3.248 -3.114 1.00 88.56 86 ALA A C 1
ATOM 611 O O . ALA A 1 86 ? 7.902 3.655 -1.955 1.00 88.56 86 ALA A O 1
ATOM 612 N N . ALA A 1 87 ? 6.991 2.420 -3.590 1.00 91.25 87 ALA A N 1
ATOM 613 C CA . ALA A 1 87 ? 5.872 1.922 -2.791 1.00 91.25 87 ALA A CA 1
ATOM 614 C C . ALA A 1 87 ? 6.323 1.086 -1.575 1.00 91.25 87 ALA A C 1
ATOM 616 O O . ALA A 1 87 ? 5.787 1.266 -0.484 1.00 91.25 87 ALA A O 1
ATOM 617 N N . ALA A 1 88 ? 7.347 0.235 -1.723 1.00 92.31 88 ALA A N 1
ATOM 618 C CA . ALA A 1 88 ? 7.894 -0.543 -0.607 1.00 92.31 88 ALA A CA 1
ATOM 619 C C . ALA A 1 88 ? 8.549 0.357 0.453 1.00 92.31 88 ALA A C 1
ATOM 621 O O . ALA A 1 88 ? 8.348 0.154 1.648 1.00 92.31 88 ALA A O 1
ATOM 622 N N . LEU A 1 89 ? 9.303 1.372 0.019 1.00 92.50 89 LEU A N 1
ATOM 623 C CA . LEU A 1 89 ? 9.941 2.349 0.907 1.00 92.50 89 LEU A CA 1
ATOM 624 C C . LEU A 1 89 ? 8.915 3.237 1.625 1.00 92.50 89 LEU A C 1
ATOM 626 O O . LEU A 1 89 ? 9.142 3.634 2.765 1.00 92.50 89 LEU A O 1
ATOM 630 N N . ALA A 1 90 ? 7.772 3.502 0.988 1.00 92.56 90 ALA A N 1
ATOM 631 C CA . ALA A 1 90 ? 6.628 4.178 1.596 1.00 92.56 90 ALA A CA 1
ATOM 632 C C . ALA A 1 90 ? 5.825 3.277 2.558 1.00 92.56 90 ALA A C 1
ATOM 634 O O . ALA A 1 90 ? 4.910 3.755 3.225 1.00 92.56 90 ALA A O 1
ATOM 635 N N . GLY A 1 91 ? 6.164 1.987 2.647 1.00 93.62 91 GLY A N 1
ATOM 636 C CA . GLY A 1 91 ? 5.525 1.030 3.546 1.00 93.62 91 GLY A CA 1
ATOM 637 C C . GLY A 1 91 ? 4.241 0.394 3.011 1.00 93.62 91 GLY A C 1
ATOM 638 O O . GLY A 1 91 ? 3.592 -0.317 3.779 1.00 93.62 91 GLY A O 1
ATOM 639 N N . LEU A 1 92 ? 3.899 0.607 1.734 1.00 93.50 92 LEU A N 1
ATOM 640 C CA . LEU A 1 92 ? 2.741 -0.021 1.092 1.00 93.50 92 LEU A CA 1
ATOM 641 C C . LEU A 1 92 ? 2.952 -1.526 0.925 1.00 93.50 92 LEU A C 1
ATOM 643 O O . LEU A 1 92 ? 4.067 -2.005 0.686 1.00 93.50 92 LEU A O 1
ATOM 647 N N . ARG A 1 93 ? 1.862 -2.281 1.034 1.00 94.44 93 ARG A N 1
ATOM 648 C CA . ARG A 1 93 ? 1.847 -3.744 0.992 1.00 94.44 93 ARG A CA 1
ATOM 649 C C . ARG A 1 93 ? 0.754 -4.244 0.062 1.00 94.44 93 ARG A C 1
ATOM 651 O O . ARG A 1 93 ? -0.226 -3.566 -0.217 1.00 94.44 93 ARG A O 1
ATOM 658 N N . ALA A 1 94 ? 0.921 -5.475 -0.415 1.00 92.81 94 ALA A N 1
ATOM 659 C CA . ALA A 1 94 ? -0.156 -6.151 -1.120 1.00 92.81 94 ALA A CA 1
ATOM 660 C C . ALA A 1 94 ? -1.368 -6.293 -0.188 1.00 92.81 94 ALA A C 1
ATOM 662 O O . ALA A 1 94 ? -1.240 -6.783 0.935 1.00 92.81 94 ALA A O 1
ATOM 663 N N . GLY A 1 95 ? -2.532 -5.888 -0.683 1.00 90.56 95 GLY A N 1
ATOM 664 C CA . GLY A 1 95 ? -3.791 -5.926 0.045 1.00 90.56 95 GLY A CA 1
ATOM 665 C C . GLY A 1 95 ? -4.270 -4.582 0.585 1.00 90.56 95 GLY A C 1
ATOM 666 O O . GLY A 1 95 ? -5.461 -4.530 0.906 1.00 90.56 95 GLY A O 1
ATOM 667 N N . ASP A 1 96 ? -3.395 -3.568 0.633 1.00 90.44 96 ASP A N 1
ATOM 668 C CA . ASP A 1 96 ? -3.749 -2.163 0.894 1.00 90.44 96 ASP A CA 1
ATOM 669 C C . ASP A 1 96 ? -4.743 -1.614 -0.144 1.00 90.44 96 ASP A C 1
ATOM 671 O O . ASP A 1 96 ? -4.736 -2.094 -1.310 1.00 90.44 96 ASP A O 1
#

Radius of gyration: 25.99 Å; chains: 1; bounding box: 35×36×86 Å

pLDDT: mean 78.1, std 14.1, range [49.03, 94.44]

Foldseek 3Di:
DDDDPVVVVVVVVVVVVVVVVPDDDDDPDDDDDDDDDPVQDDPDPDDPPDPHDDQQWDKDFQWDPDPVDTDGDPDIFTQDGHPPGNCVVSVHDGGD

Sequence (96 aa):
MKPHPTARLCCLLLLAASLLSCVSSEPRTLVPSITLSPETVSLSNGEPVGAGLNFGMSTGLNESDSLSNIAVLPGVRVRTVTPNGAAALAGLRAGD